Protein AF-A0A7Y2PLN2-F1 (afdb_monomer)

Mean predicted aligned error: 9.6 Å

Radius of gyration: 18.59 Å; Cα contacts (8 Å, |Δi|>4): 155; chains: 1; bounding box: 45×40×47 Å

Structure (mmCIF, N/CA/C/O backbone):
data_AF-A0A7Y2PLN2-F1
#
_entry.id   AF-A0A7Y2PLN2-F1
#
loop_
_atom_site.group_PDB
_atom_site.id
_atom_site.type_symbol
_atom_site.label_atom_id
_atom_site.label_alt_id
_atom_site.label_comp_id
_atom_site.label_asym_id
_atom_site.label_entity_id
_atom_site.label_seq_id
_atom_site.pdbx_PDB_ins_code
_atom_site.Cartn_x
_atom_site.Cartn_y
_atom_site.Cartn_z
_atom_site.occupancy
_atom_site.B_iso_or_equiv
_atom_site.auth_seq_id
_atom_site.auth_comp_id
_atom_site.auth_asym_id
_atom_site.auth_atom_id
_atom_site.pdbx_PDB_model_num
ATOM 1 N N . GLY A 1 1 ? -6.395 -7.325 0.595 1.00 58.69 1 GLY A N 1
ATOM 2 C CA . GLY A 1 1 ? -6.432 -8.439 -0.389 1.00 58.69 1 GLY A CA 1
ATOM 3 C C . GLY A 1 1 ? -6.063 -7.963 -1.795 1.00 58.69 1 GLY A C 1
ATOM 4 O O . GLY A 1 1 ? -5.689 -6.808 -1.954 1.00 58.69 1 GLY A O 1
ATOM 5 N N . LEU A 1 2 ? -6.139 -8.832 -2.820 1.00 63.34 2 LEU A N 1
ATOM 6 C CA . LEU A 1 2 ? -5.780 -8.481 -4.216 1.00 63.34 2 LEU A CA 1
ATOM 7 C C . LEU A 1 2 ? -6.896 -7.742 -4.976 1.00 63.34 2 LEU A C 1
ATOM 9 O O . LEU A 1 2 ? -6.635 -6.740 -5.635 1.00 63.34 2 LEU A O 1
ATOM 13 N N . ASN A 1 3 ? -8.138 -8.231 -4.896 1.00 73.31 3 ASN A N 1
ATOM 14 C CA . ASN A 1 3 ? -9.291 -7.584 -5.541 1.00 73.31 3 ASN A CA 1
ATOM 15 C C . ASN A 1 3 ? -9.915 -6.503 -4.655 1.00 73.31 3 ASN A C 1
ATOM 17 O O . ASN A 1 3 ? -10.409 -5.505 -5.168 1.00 73.31 3 ASN A O 1
ATOM 21 N N . ASN A 1 4 ? -9.835 -6.693 -3.340 1.00 81.69 4 ASN A N 1
ATOM 22 C CA . ASN A 1 4 ? -10.285 -5.756 -2.320 1.00 81.69 4 ASN A CA 1
ATOM 23 C C . ASN A 1 4 ? -9.026 -5.237 -1.630 1.00 81.69 4 ASN A C 1
ATOM 25 O O . ASN A 1 4 ? -8.352 -6.004 -0.935 1.00 81.69 4 ASN A O 1
ATOM 29 N N . PHE A 1 5 ? -8.654 -3.987 -1.908 1.00 84.38 5 PHE A N 1
ATOM 30 C CA . PHE A 1 5 ? -7.423 -3.390 -1.397 1.00 84.38 5 PHE A CA 1
ATOM 31 C C . PHE A 1 5 ? -7.514 -3.189 0.116 1.00 84.38 5 PHE A C 1
ATOM 33 O O . PHE A 1 5 ? -6.638 -3.665 0.833 1.00 84.38 5 PHE A O 1
ATOM 40 N N . VAL A 1 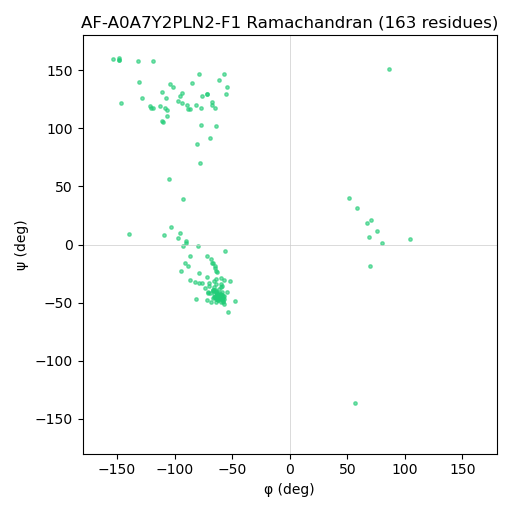6 ? -8.615 -2.588 0.572 1.00 86.00 6 VAL A N 1
ATOM 41 C CA . VAL A 1 6 ? -8.957 -2.395 1.985 1.00 86.00 6 VAL A CA 1
ATOM 42 C C . VAL A 1 6 ? -10.395 -2.851 2.200 1.00 86.00 6 VAL A C 1
ATOM 44 O O . VAL A 1 6 ? -11.258 -2.577 1.365 1.00 86.00 6 VAL A O 1
ATOM 47 N N . THR A 1 7 ? -10.634 -3.523 3.319 1.00 86.88 7 THR A N 1
ATOM 48 C CA . THR A 1 7 ? -11.969 -3.782 3.856 1.00 86.88 7 THR A CA 1
ATOM 49 C C . THR A 1 7 ? -12.021 -3.113 5.223 1.00 86.88 7 THR A C 1
ATOM 51 O O . THR A 1 7 ? -11.218 -3.452 6.084 1.00 86.88 7 THR A O 1
ATOM 54 N N . LEU A 1 8 ? -12.910 -2.138 5.397 1.00 87.62 8 LEU A N 1
ATOM 55 C CA . LEU A 1 8 ? -13.159 -1.477 6.674 1.00 87.62 8 LEU A CA 1
ATOM 56 C C . LEU A 1 8 ? -14.368 -2.136 7.330 1.00 87.62 8 LEU A C 1
ATOM 58 O O . LEU A 1 8 ? -15.450 -2.172 6.741 1.00 87.62 8 LEU A O 1
ATOM 62 N N . VAL A 1 9 ? -14.167 -2.630 8.543 1.00 87.81 9 VAL A N 1
ATOM 63 C CA . VAL A 1 9 ? -15.206 -3.147 9.437 1.00 87.81 9 VAL A CA 1
ATOM 64 C C . VAL A 1 9 ? -15.210 -2.309 10.711 1.00 87.81 9 VAL A C 1
ATOM 66 O O . VAL A 1 9 ? -14.229 -1.628 11.003 1.00 87.81 9 VAL A O 1
ATOM 69 N N . ASN A 1 10 ? -16.325 -2.301 11.433 1.00 87.88 10 ASN A N 1
ATOM 70 C CA . ASN A 1 10 ? -16.495 -1.475 12.623 1.00 87.88 10 ASN A CA 1
ATOM 71 C C . ASN A 1 10 ? -17.413 -2.162 13.642 1.00 87.88 10 ASN A C 1
ATOM 73 O O . ASN A 1 10 ? -18.213 -3.023 13.282 1.00 87.88 10 ASN A O 1
ATOM 77 N N . ASN A 1 11 ? -17.297 -1.744 14.899 1.00 86.75 11 ASN A N 1
ATOM 78 C CA . ASN A 1 11 ? -18.106 -2.188 16.036 1.00 86.75 11 ASN A CA 1
ATOM 79 C C . ASN A 1 11 ? -19.343 -1.301 16.291 1.00 86.75 11 ASN A C 1
ATOM 81 O O . ASN A 1 11 ? -20.118 -1.587 17.195 1.00 86.75 11 ASN A O 1
ATOM 85 N N . ILE A 1 12 ? -19.540 -0.241 15.501 1.00 85.56 12 ILE A N 1
ATOM 86 C CA . ILE A 1 12 ? -20.632 0.739 15.655 1.00 85.56 12 ILE A CA 1
ATOM 87 C C . ILE A 1 12 ? -21.850 0.430 14.764 1.00 85.56 12 ILE A C 1
ATOM 89 O O . ILE A 1 12 ? -22.757 1.247 14.634 1.00 85.56 12 ILE A O 1
ATOM 93 N N . GLY A 1 13 ? -21.880 -0.747 14.130 1.00 84.50 13 GLY A N 1
ATOM 94 C CA . GLY A 1 13 ? -23.017 -1.228 13.336 1.00 84.50 13 GLY A CA 1
ATOM 95 C C . GLY A 1 13 ? -23.175 -0.573 11.958 1.00 84.50 13 GLY A C 1
ATOM 96 O O . GLY A 1 13 ? -24.197 -0.762 11.297 1.00 84.50 13 GLY A O 1
ATOM 97 N N . ILE A 1 14 ? -22.178 0.181 11.485 1.00 88.25 14 ILE A N 1
ATOM 98 C CA . ILE A 1 14 ? -22.197 0.787 10.149 1.00 88.25 14 ILE A CA 1
ATOM 99 C C . ILE A 1 14 ? -21.840 -0.267 9.099 1.00 88.25 14 ILE A C 1
ATOM 101 O O . ILE A 1 14 ? -21.015 -1.154 9.325 1.00 88.25 14 ILE A O 1
ATOM 105 N N . LYS A 1 15 ? -22.426 -0.148 7.903 1.00 86.38 15 LYS A N 1
ATOM 106 C CA . LYS A 1 15 ? -22.118 -1.038 6.778 1.00 86.38 15 LYS A CA 1
ATOM 107 C C . LYS A 1 15 ? -20.609 -1.044 6.465 1.00 86.38 15 LYS A C 1
ATOM 109 O O . LYS A 1 15 ? -20.038 0.032 6.267 1.00 86.38 15 LYS A O 1
ATOM 114 N N . PRO A 1 16 ? -19.973 -2.227 6.360 1.00 88.38 16 PRO A N 1
ATOM 115 C CA . PRO A 1 16 ? -18.575 -2.342 5.964 1.00 88.38 16 PRO A CA 1
ATOM 116 C C . PRO A 1 16 ? -18.289 -1.695 4.607 1.00 88.38 16 PRO A C 1
ATOM 118 O O . PRO A 1 16 ? -19.119 -1.738 3.695 1.00 88.38 16 PRO A O 1
ATOM 121 N N . ILE A 1 17 ? -17.085 -1.144 4.448 1.00 88.88 17 ILE A N 1
ATOM 122 C CA . ILE A 1 17 ? -16.646 -0.511 3.198 1.00 88.88 17 ILE A CA 1
ATOM 123 C C . ILE A 1 17 ? -15.562 -1.361 2.551 1.00 88.88 17 ILE A C 1
ATOM 125 O O . ILE A 1 17 ? -14.568 -1.712 3.180 1.00 88.88 17 ILE A O 1
ATOM 129 N N . VAL A 1 18 ? -15.715 -1.638 1.256 1.00 89.12 18 VAL A N 1
ATOM 130 C CA . VAL A 1 18 ? -14.702 -2.332 0.457 1.00 89.12 18 VAL A CA 1
ATOM 131 C C . VAL A 1 18 ? -14.126 -1.381 -0.582 1.00 89.12 18 VAL A C 1
ATOM 133 O O . VAL A 1 18 ? -14.826 -0.903 -1.473 1.00 89.12 18 VAL A O 1
ATOM 136 N N . ILE A 1 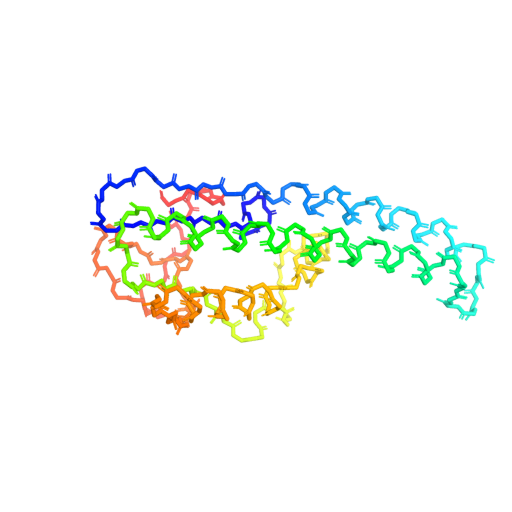19 ? -12.820 -1.144 -0.504 1.00 87.94 19 ILE A N 1
ATOM 137 C CA . ILE A 1 19 ? -12.086 -0.321 -1.463 1.00 87.94 19 ILE A CA 1
ATOM 138 C C . ILE A 1 19 ? -11.506 -1.222 -2.551 1.00 87.94 19 ILE A C 1
ATOM 140 O O . ILE A 1 19 ? -10.729 -2.145 -2.290 1.00 87.94 19 ILE A O 1
ATOM 144 N N . ASN A 1 20 ? -11.880 -0.946 -3.797 1.00 86.62 20 ASN A N 1
ATOM 145 C CA . ASN A 1 20 ? -11.543 -1.779 -4.946 1.00 86.62 20 ASN A CA 1
ATOM 146 C C . ASN A 1 20 ? -10.033 -1.762 -5.271 1.00 86.62 20 ASN A C 1
ATOM 148 O O . ASN A 1 20 ? -9.462 -0.734 -5.629 1.00 86.62 20 ASN A O 1
ATOM 152 N N . GLY A 1 21 ? -9.396 -2.934 -5.231 1.00 84.81 21 GLY A N 1
ATOM 153 C CA . GLY A 1 21 ? -7.991 -3.149 -5.599 1.00 84.81 21 GLY A CA 1
ATOM 154 C C . GLY A 1 21 ? -7.749 -3.409 -7.089 1.00 84.81 21 GLY A C 1
ATOM 155 O O . GLY A 1 21 ? -6.603 -3.361 -7.542 1.00 84.81 21 GLY A O 1
ATOM 156 N N . LYS A 1 22 ? -8.801 -3.619 -7.897 1.00 86.69 22 LYS A N 1
ATOM 157 C CA . LYS A 1 22 ? -8.677 -3.850 -9.352 1.00 86.69 22 LYS A CA 1
ATOM 158 C C . LYS A 1 22 ? -8.002 -2.684 -10.079 1.00 86.69 22 LYS A C 1
ATOM 160 O O . LYS A 1 22 ? -7.323 -2.907 -11.079 1.00 86.69 22 LYS A O 1
ATOM 165 N N . VAL A 1 23 ? -8.128 -1.460 -9.560 1.00 87.69 23 VAL A N 1
ATOM 166 C CA . VAL A 1 23 ? -7.445 -0.273 -10.103 1.00 87.69 23 VAL A CA 1
ATOM 167 C C . VAL A 1 23 ? -5.924 -0.442 -10.029 1.00 87.69 23 VAL A C 1
ATOM 169 O O . VAL A 1 23 ? -5.229 -0.245 -11.025 1.00 87.69 23 VAL A O 1
ATOM 172 N N . ILE A 1 24 ? -5.407 -0.897 -8.884 1.00 87.19 24 ILE A N 1
ATOM 173 C CA . ILE A 1 24 ? -3.974 -1.166 -8.690 1.00 87.19 24 ILE A CA 1
ATOM 174 C C . ILE A 1 24 ? -3.515 -2.278 -9.638 1.00 87.19 24 ILE A C 1
ATOM 176 O O . ILE A 1 24 ? -2.469 -2.161 -10.280 1.00 87.19 24 ILE A O 1
ATOM 180 N N . LYS A 1 25 ? -4.331 -3.329 -9.790 1.00 85.38 25 LYS A N 1
ATOM 181 C CA . LYS A 1 25 ? -4.061 -4.432 -10.721 1.00 85.38 25 LYS A CA 1
ATOM 182 C C . LYS A 1 25 ? -3.959 -3.948 -12.170 1.00 85.38 25 LYS A C 1
ATOM 184 O O . LYS A 1 25 ? -3.015 -4.322 -12.856 1.00 85.38 25 LYS A O 1
ATOM 189 N N . SER A 1 26 ? -4.871 -3.085 -12.613 1.00 88.69 26 SER A N 1
ATOM 190 C CA . SER A 1 26 ? -4.849 -2.507 -13.964 1.00 88.69 26 SER A CA 1
ATOM 191 C C . SER A 1 26 ? -3.585 -1.670 -14.212 1.00 88.69 26 SER A C 1
ATOM 193 O O . SER A 1 26 ? -2.906 -1.845 -15.226 1.00 88.69 26 SER A O 1
ATOM 195 N N . ILE A 1 27 ? -3.186 -0.837 -13.241 1.00 90.38 27 ILE A N 1
ATOM 196 C CA . ILE A 1 27 ? -1.943 -0.050 -13.319 1.00 90.38 27 ILE A CA 1
ATOM 197 C C . ILE A 1 27 ? -0.719 -0.968 -13.444 1.00 90.38 27 ILE A C 1
ATOM 199 O O . ILE A 1 27 ? 0.146 -0.736 -14.293 1.00 90.38 27 ILE A O 1
ATOM 203 N N . ASN A 1 28 ? -0.649 -2.019 -12.625 1.00 89.12 28 ASN A N 1
ATOM 204 C CA . ASN A 1 28 ? 0.445 -2.987 -12.665 1.00 89.12 28 ASN A CA 1
ATOM 205 C C . ASN A 1 28 ? 0.459 -3.799 -13.966 1.00 89.12 28 ASN A C 1
ATOM 207 O O . ASN A 1 28 ? 1.527 -4.024 -14.527 1.00 89.12 28 ASN A O 1
ATOM 211 N N . GLN A 1 29 ? -0.705 -4.198 -14.480 1.00 89.44 29 GLN A N 1
ATOM 212 C CA . GLN A 1 29 ? -0.817 -4.925 -15.743 1.00 89.44 29 GLN A CA 1
ATOM 213 C C . GLN A 1 29 ? -0.292 -4.087 -16.913 1.00 89.44 29 GLN A C 1
ATOM 215 O O . GLN A 1 29 ? 0.526 -4.572 -17.696 1.00 89.44 29 GLN A O 1
ATOM 220 N N . TYR A 1 30 ? -0.707 -2.819 -17.002 1.00 92.50 30 TYR A N 1
ATOM 221 C CA . TYR A 1 30 ? -0.196 -1.886 -18.006 1.00 92.50 30 TYR A CA 1
ATOM 222 C C . TYR A 1 30 ? 1.323 -1.712 -17.890 1.00 92.50 30 TYR A C 1
ATOM 224 O O . TYR A 1 30 ? 2.036 -1.793 -18.892 1.00 92.50 30 TYR A O 1
ATOM 232 N N . TYR A 1 31 ? 1.822 -1.511 -16.665 1.00 92.31 31 TYR A N 1
ATOM 233 C CA . TYR A 1 31 ? 3.251 -1.375 -16.393 1.00 92.31 31 TYR A CA 1
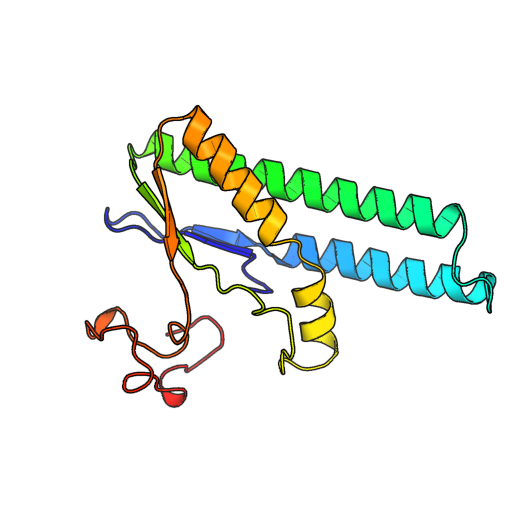ATOM 234 C C . TYR A 1 31 ? 4.037 -2.606 -16.851 1.00 92.31 31 TYR A C 1
ATOM 236 O O . TYR A 1 31 ? 5.005 -2.458 -17.588 1.00 92.31 31 TYR A O 1
ATOM 244 N N . ASN A 1 32 ? 3.597 -3.809 -16.478 1.00 89.69 32 ASN A N 1
ATOM 245 C CA . ASN A 1 32 ? 4.271 -5.055 -16.835 1.00 89.69 32 ASN A CA 1
ATOM 246 C C . ASN A 1 32 ? 4.282 -5.277 -18.351 1.00 89.69 32 ASN A C 1
ATOM 248 O O . ASN A 1 32 ? 5.329 -5.606 -18.904 1.00 89.69 32 ASN A O 1
ATOM 252 N N . LYS A 1 33 ? 3.153 -5.028 -19.034 1.00 92.00 33 LYS A N 1
ATOM 253 C CA . LYS A 1 33 ? 3.060 -5.135 -20.498 1.00 92.00 33 LYS A CA 1
ATOM 254 C C . LYS A 1 33 ? 4.050 -4.192 -21.186 1.00 92.00 33 LYS A C 1
ATOM 256 O O . LYS A 1 33 ? 4.821 -4.625 -22.035 1.00 92.00 33 LYS A O 1
ATOM 261 N N . LYS A 1 34 ? 4.066 -2.915 -20.789 1.00 93.06 34 LYS A N 1
ATOM 262 C CA . LYS A 1 34 ? 4.972 -1.917 -21.375 1.00 93.06 34 LYS A CA 1
ATOM 263 C C . LYS A 1 34 ? 6.431 -2.124 -20.993 1.00 93.06 34 LYS A C 1
ATOM 265 O O . LYS A 1 34 ? 7.306 -1.857 -21.806 1.00 93.06 34 LYS A O 1
ATOM 270 N N . LYS A 1 35 ? 6.708 -2.626 -19.791 1.00 90.50 35 LYS A N 1
ATOM 271 C CA . LYS A 1 35 ? 8.066 -2.979 -19.381 1.00 90.50 35 LYS A CA 1
ATOM 272 C C . LYS A 1 35 ? 8.608 -4.129 -20.226 1.00 90.50 35 LYS A C 1
ATOM 274 O O . LYS A 1 35 ? 9.732 -4.016 -20.686 1.00 90.50 35 LYS A O 1
ATOM 279 N N . ALA A 1 36 ? 7.823 -5.182 -20.465 1.00 89.88 36 ALA A N 1
ATOM 280 C CA . ALA A 1 36 ? 8.242 -6.310 -21.300 1.00 89.88 36 ALA A CA 1
ATOM 281 C C . ALA A 1 36 ? 8.583 -5.871 -22.735 1.00 89.88 36 ALA A C 1
ATOM 283 O O . ALA A 1 36 ? 9.645 -6.216 -23.241 1.00 89.88 36 ALA A O 1
ATOM 284 N N . GLU A 1 37 ? 7.729 -5.035 -23.335 1.00 91.25 37 GLU A N 1
ATOM 285 C CA . GLU A 1 37 ? 7.967 -4.423 -24.651 1.00 91.25 37 GLU A CA 1
ATOM 286 C C . GLU A 1 37 ? 9.248 -3.573 -24.668 1.00 91.25 37 GLU A C 1
ATOM 288 O O . GLU A 1 37 ? 10.047 -3.663 -25.586 1.00 91.25 37 GLU A O 1
ATOM 293 N N . LEU A 1 38 ? 9.495 -2.756 -23.640 1.00 89.06 38 LEU A N 1
ATOM 294 C CA . LEU A 1 38 ? 10.716 -1.948 -23.589 1.00 89.06 38 LEU A CA 1
ATOM 295 C C . LEU A 1 38 ? 11.976 -2.788 -23.351 1.00 89.06 38 LEU A C 1
ATOM 297 O O . LEU A 1 38 ? 13.024 -2.472 -23.907 1.00 89.06 38 LEU A O 1
ATOM 301 N N . MET A 1 39 ? 11.884 -3.845 -22.544 1.00 87.69 39 MET A N 1
ATOM 302 C CA . MET A 1 39 ? 13.006 -4.740 -22.259 1.00 87.69 39 MET A CA 1
ATOM 303 C C . MET A 1 39 ? 13.487 -5.480 -23.509 1.00 87.69 39 MET A C 1
ATOM 305 O O . MET A 1 39 ? 14.693 -5.663 -23.651 1.00 87.69 39 MET A O 1
ATOM 309 N N . SER A 1 40 ? 12.596 -5.831 -24.449 1.00 88.88 40 SER A N 1
ATOM 310 C CA . SER A 1 40 ? 13.013 -6.487 -25.699 1.00 88.88 40 SER A CA 1
ATOM 311 C C . SER A 1 40 ? 13.915 -5.610 -26.570 1.00 88.88 40 SER A C 1
ATOM 313 O O . SER A 1 40 ? 14.686 -6.139 -27.360 1.00 88.88 40 SER A O 1
ATOM 315 N N . TYR A 1 41 ? 13.858 -4.282 -26.418 1.00 88.12 41 TYR A N 1
ATOM 316 C CA . TYR A 1 41 ? 14.747 -3.353 -27.128 1.00 88.12 41 TYR A CA 1
ATOM 317 C C . TYR A 1 41 ? 16.064 -3.074 -26.395 1.00 88.12 41 TYR A C 1
ATOM 319 O O . TYR A 1 41 ? 16.996 -2.543 -26.992 1.00 88.12 41 TYR A O 1
ATOM 327 N N . VAL A 1 42 ? 16.131 -3.356 -25.093 1.00 85.94 42 VAL A N 1
ATOM 328 C CA . VAL A 1 42 ? 17.270 -2.996 -24.234 1.00 85.94 42 VAL A CA 1
ATOM 329 C C . VAL A 1 42 ? 18.277 -4.146 -24.110 1.00 85.94 42 VAL A C 1
ATOM 331 O O . VAL A 1 42 ? 19.452 -3.887 -23.845 1.00 85.94 42 VAL A O 1
ATOM 334 N N . GLY A 1 43 ? 17.846 -5.392 -24.340 1.00 78.31 43 GLY A N 1
ATOM 335 C CA . GLY A 1 43 ? 18.707 -6.574 -24.240 1.00 78.31 43 GLY A CA 1
ATOM 336 C C . GLY A 1 43 ? 19.359 -6.683 -22.857 1.00 78.31 43 GLY A C 1
ATOM 337 O O . GLY A 1 43 ? 18.721 -6.402 -21.837 1.00 78.31 43 GLY A O 1
ATOM 338 N N . ASP A 1 44 ? 20.651 -7.012 -22.827 1.00 78.50 44 ASP A N 1
ATOM 339 C CA . ASP A 1 44 ? 21.406 -7.282 -21.593 1.00 78.50 44 ASP A CA 1
ATOM 340 C C . ASP A 1 44 ? 21.712 -6.039 -20.743 1.00 78.50 44 ASP A C 1
ATOM 342 O O . ASP A 1 44 ? 22.120 -6.161 -19.590 1.00 78.50 44 ASP A O 1
ATOM 346 N N . ARG A 1 45 ? 21.473 -4.820 -21.255 1.00 77.06 45 ARG A N 1
ATOM 347 C CA . ARG A 1 45 ? 21.658 -3.584 -20.466 1.00 77.06 45 ARG A CA 1
ATOM 348 C C . ARG A 1 45 ? 20.696 -3.488 -19.280 1.00 77.06 45 ARG A C 1
ATOM 350 O O . ARG A 1 45 ? 20.932 -2.698 -18.371 1.00 77.06 45 ARG A O 1
ATOM 357 N N . GLY A 1 46 ? 19.584 -4.224 -19.304 1.00 74.06 46 GLY A N 1
ATOM 358 C CA . GLY A 1 46 ? 18.640 -4.339 -18.188 1.00 74.06 46 GLY A CA 1
ATOM 359 C C . GLY A 1 46 ? 17.804 -3.090 -17.856 1.00 74.06 46 GLY A C 1
ATOM 360 O O . GLY A 1 46 ? 16.760 -3.215 -17.216 1.00 74.06 46 GLY A O 1
ATOM 361 N N . THR A 1 47 ? 18.206 -1.890 -18.295 1.00 80.19 47 THR A N 1
ATOM 362 C CA . THR A 1 47 ? 17.495 -0.626 -18.039 1.00 80.19 47 THR A CA 1
ATOM 363 C C . THR A 1 47 ? 17.638 0.399 -19.174 1.00 80.19 47 THR A C 1
ATOM 365 O O . THR A 1 47 ? 18.526 0.323 -20.021 1.00 80.19 47 THR A O 1
ATOM 368 N N . SER A 1 48 ? 16.729 1.377 -19.200 1.00 88.94 48 SER A N 1
ATOM 369 C CA . SER A 1 48 ? 16.797 2.562 -20.061 1.00 88.94 48 SER A CA 1
ATOM 370 C C . SER A 1 48 ? 16.035 3.734 -19.438 1.00 88.94 48 SER A C 1
ATOM 372 O O . SER A 1 48 ? 15.080 3.527 -18.684 1.00 88.94 48 SER A O 1
ATOM 374 N N . ASN A 1 49 ? 16.342 4.965 -19.862 1.00 91.19 49 ASN A N 1
ATOM 375 C CA . ASN A 1 49 ? 15.611 6.174 -19.447 1.00 91.19 49 ASN A CA 1
ATOM 376 C C . ASN A 1 49 ? 14.087 6.055 -19.655 1.00 91.19 49 ASN A C 1
ATOM 378 O O . ASN A 1 49 ? 13.293 6.636 -18.914 1.00 91.19 49 ASN A O 1
ATOM 382 N N . ARG A 1 50 ? 13.643 5.299 -20.671 1.00 90.38 50 ARG A N 1
ATOM 383 C CA . ARG A 1 50 ? 12.214 5.039 -20.917 1.00 90.38 50 ARG A CA 1
ATOM 384 C C . ARG A 1 50 ? 11.611 4.112 -19.857 1.00 90.38 50 ARG A C 1
ATOM 386 O O . ARG A 1 50 ? 10.498 4.373 -19.400 1.00 90.38 50 ARG A O 1
ATOM 393 N N . ILE A 1 51 ? 12.333 3.067 -19.448 1.00 90.81 51 ILE A N 1
ATOM 394 C CA . ILE A 1 51 ? 11.908 2.128 -18.395 1.00 90.81 51 ILE A CA 1
ATOM 395 C C . ILE A 1 51 ? 11.856 2.829 -17.034 1.00 90.81 51 ILE A C 1
ATOM 397 O O . ILE A 1 51 ? 10.908 2.625 -16.270 1.00 90.81 51 ILE A O 1
ATOM 401 N N . GLU A 1 52 ? 12.821 3.697 -16.745 1.00 91.88 52 GLU A N 1
ATOM 402 C CA . GLU A 1 52 ? 12.848 4.494 -15.516 1.00 91.88 52 GLU A CA 1
ATOM 403 C C . GLU A 1 52 ? 11.668 5.461 -15.450 1.00 91.88 52 GLU A C 1
ATOM 405 O O . GLU A 1 52 ? 10.907 5.440 -14.482 1.00 91.88 52 GLU A O 1
ATOM 410 N N . LYS A 1 53 ? 11.418 6.228 -16.522 1.00 94.69 53 LYS A N 1
ATOM 411 C CA . LYS A 1 53 ? 10.242 7.111 -16.618 1.00 94.69 53 LYS A CA 1
ATOM 412 C C . LYS A 1 53 ? 8.928 6.337 -16.477 1.00 94.69 53 LYS A C 1
ATOM 414 O O . LYS A 1 53 ? 8.010 6.800 -15.796 1.00 94.69 53 LYS A O 1
ATOM 419 N N . LEU A 1 54 ? 8.825 5.151 -17.083 1.00 93.12 54 LEU A N 1
ATOM 420 C CA . LEU A 1 54 ? 7.657 4.275 -16.946 1.00 93.12 54 LEU A CA 1
ATOM 421 C C . LEU A 1 54 ? 7.462 3.823 -15.488 1.00 93.12 54 LEU A C 1
ATOM 423 O O . LEU A 1 54 ? 6.339 3.849 -14.977 1.00 93.12 54 LEU A O 1
ATOM 427 N N . THR A 1 55 ? 8.549 3.446 -14.813 1.00 91.69 55 THR A N 1
ATOM 428 C CA . THR A 1 55 ? 8.546 3.019 -13.407 1.00 91.69 55 THR A CA 1
ATOM 429 C C . THR A 1 55 ? 8.166 4.166 -12.477 1.00 91.69 55 THR A C 1
ATOM 431 O O . THR A 1 55 ? 7.275 3.999 -11.644 1.00 91.69 55 THR A O 1
ATOM 434 N N . LEU A 1 56 ? 8.735 5.357 -12.678 1.00 94.06 56 LEU A N 1
ATOM 435 C CA . LEU A 1 56 ? 8.382 6.561 -11.929 1.00 94.06 56 LEU A CA 1
ATOM 436 C C . LEU A 1 56 ? 6.896 6.904 -12.091 1.00 94.06 56 LEU A C 1
ATOM 438 O O . LEU A 1 56 ? 6.194 7.115 -11.104 1.00 94.06 56 LEU A O 1
ATOM 442 N N . LYS A 1 57 ? 6.374 6.871 -13.325 1.00 94.88 57 LYS A N 1
ATOM 443 C CA . LYS A 1 57 ? 4.952 7.127 -13.602 1.00 94.88 57 LYS A CA 1
ATOM 444 C C . LYS A 1 57 ? 4.039 6.133 -12.884 1.00 94.88 57 LYS A C 1
ATOM 446 O O . LYS A 1 57 ? 3.018 6.532 -12.325 1.00 94.88 57 LYS A O 1
ATOM 451 N N . ARG A 1 58 ? 4.390 4.843 -12.888 1.00 93.75 58 ARG A N 1
ATOM 452 C CA . ARG A 1 58 ? 3.651 3.803 -12.155 1.00 93.75 58 ARG A CA 1
ATOM 453 C C . ARG A 1 58 ? 3.681 4.059 -10.649 1.00 93.75 58 ARG A C 1
ATOM 455 O O . ARG A 1 58 ? 2.633 3.991 -10.011 1.00 93.75 58 ARG A O 1
ATOM 462 N N . ASN A 1 59 ? 4.851 4.375 -10.097 1.00 91.25 59 ASN A N 1
ATOM 463 C CA . ASN A 1 59 ? 5.014 4.633 -8.668 1.00 91.25 59 ASN A CA 1
ATOM 464 C C . ASN A 1 59 ? 4.208 5.857 -8.225 1.00 91.25 59 ASN A C 1
ATOM 466 O O . ASN A 1 59 ? 3.485 5.769 -7.238 1.00 91.25 59 ASN A O 1
ATOM 470 N N . ASN A 1 60 ? 4.226 6.942 -9.003 1.00 94.19 60 ASN A N 1
ATOM 471 C CA . ASN A 1 60 ? 3.443 8.144 -8.713 1.00 94.19 60 ASN A CA 1
ATOM 472 C C . ASN A 1 60 ? 1.934 7.871 -8.724 1.00 94.19 60 ASN A C 1
ATOM 474 O O . ASN A 1 60 ? 1.237 8.301 -7.811 1.00 94.19 60 ASN A O 1
ATOM 478 N N . LYS A 1 61 ? 1.425 7.099 -9.698 1.00 93.75 61 LYS A N 1
ATOM 479 C CA . LYS A 1 61 ? 0.000 6.718 -9.746 1.00 93.75 61 LYS A CA 1
ATOM 480 C C . LYS A 1 61 ? -0.439 5.924 -8.516 1.00 93.75 61 LYS A C 1
ATOM 482 O O . LYS 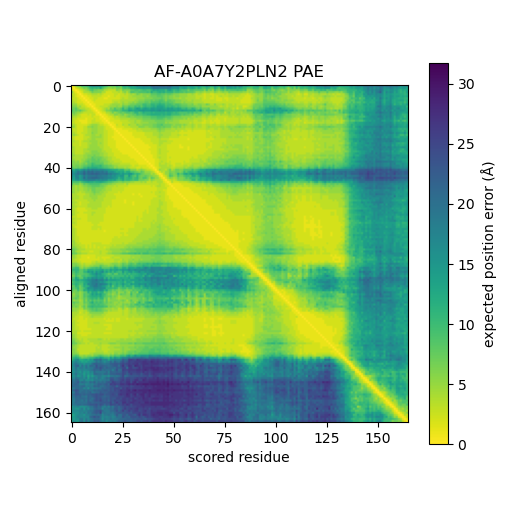A 1 61 ? -1.512 6.168 -7.976 1.00 93.75 61 LYS A O 1
ATOM 487 N N . ILE A 1 62 ? 0.371 4.958 -8.089 1.00 92.00 62 ILE A N 1
ATOM 488 C CA . ILE A 1 62 ? 0.046 4.133 -6.918 1.00 92.00 62 ILE A CA 1
ATOM 489 C C . ILE A 1 62 ? 0.161 4.947 -5.635 1.00 92.00 62 ILE A C 1
ATOM 491 O O . ILE A 1 62 ? -0.714 4.838 -4.781 1.00 92.00 62 ILE A O 1
ATOM 495 N N . LYS A 1 63 ? 1.191 5.790 -5.520 1.00 92.62 63 LYS A N 1
ATOM 496 C CA . LYS A 1 63 ? 1.373 6.689 -4.381 1.00 92.62 63 LYS A CA 1
ATOM 497 C C . LYS A 1 63 ? 0.183 7.642 -4.230 1.00 92.62 63 LYS A C 1
ATOM 499 O O . LYS A 1 63 ? -0.363 7.752 -3.138 1.00 92.62 63 LYS A O 1
ATOM 504 N N . ASP A 1 64 ? -0.258 8.270 -5.320 1.00 95.19 64 ASP A N 1
ATOM 505 C CA . ASP A 1 64 ? -1.441 9.142 -5.342 1.00 95.19 64 ASP A CA 1
ATOM 506 C C . ASP A 1 64 ? -2.705 8.400 -4.882 1.00 95.19 64 ASP A C 1
ATOM 508 O O . ASP A 1 64 ? -3.409 8.856 -3.980 1.00 95.19 64 ASP A O 1
ATOM 512 N N . LEU A 1 65 ? -2.949 7.206 -5.430 1.00 93.00 65 LEU A N 1
ATOM 513 C CA . LEU A 1 65 ? -4.082 6.378 -5.028 1.00 93.00 65 LEU A CA 1
ATOM 514 C C . LEU A 1 65 ? -4.032 6.035 -3.531 1.00 93.00 65 LEU A C 1
ATOM 516 O O . LEU A 1 65 ? -5.044 6.134 -2.843 1.00 93.00 65 LEU A O 1
ATOM 520 N N . MET A 1 66 ? -2.861 5.670 -3.009 1.00 92.94 66 MET A N 1
ATOM 521 C CA . MET A 1 66 ? -2.677 5.365 -1.590 1.00 92.94 66 MET A CA 1
ATOM 522 C C . MET A 1 66 ? -2.915 6.578 -0.693 1.00 92.94 66 MET A C 1
ATOM 524 O O . MET A 1 66 ? -3.567 6.437 0.343 1.00 92.94 66 MET A O 1
ATOM 528 N N . HIS A 1 67 ? -2.464 7.771 -1.089 1.00 95.06 67 HIS A N 1
ATOM 529 C CA . HIS A 1 67 ? -2.771 8.999 -0.355 1.00 95.06 67 HIS A CA 1
ATOM 530 C C . HIS A 1 67 ? -4.275 9.296 -0.348 1.00 95.06 67 HIS A C 1
ATOM 532 O O . HIS A 1 67 ? -4.819 9.638 0.702 1.00 95.06 67 HIS A O 1
ATOM 538 N N . LYS A 1 68 ? -4.965 9.131 -1.479 1.00 95.25 68 LYS A N 1
ATOM 539 C CA . LYS A 1 68 ? -6.419 9.336 -1.553 1.00 95.25 68 LYS A CA 1
ATOM 540 C C . LYS A 1 68 ? -7.173 8.348 -0.670 1.00 95.25 68 LYS A C 1
ATOM 542 O O . LYS A 1 68 ? -8.012 8.757 0.125 1.00 95.25 68 LYS A O 1
ATOM 547 N N . ILE A 1 69 ? -6.818 7.066 -0.746 1.00 94.56 69 ILE A N 1
ATOM 548 C CA . ILE A 1 69 ? -7.455 6.008 0.045 1.00 94.56 69 ILE A CA 1
ATOM 549 C C . ILE A 1 69 ? -7.213 6.211 1.544 1.00 94.56 69 ILE A C 1
ATOM 551 O O . ILE A 1 69 ? -8.154 6.154 2.325 1.00 94.56 69 ILE A O 1
ATOM 555 N N . SER A 1 70 ? -5.973 6.484 1.956 1.00 95.56 70 SER A N 1
ATOM 556 C CA . SER A 1 70 ? -5.666 6.727 3.372 1.00 95.56 70 SER A CA 1
ATOM 557 C C . SER A 1 70 ? -6.408 7.951 3.908 1.00 95.56 70 SER A C 1
ATOM 559 O O . SER A 1 70 ? -6.973 7.875 4.991 1.00 95.56 70 SER A O 1
ATOM 561 N N . ARG A 1 71 ? -6.494 9.055 3.144 1.00 96.69 71 ARG A N 1
ATOM 562 C CA . ARG A 1 71 ? -7.261 10.231 3.595 1.00 96.69 71 ARG A CA 1
ATOM 563 C C . ARG A 1 71 ? -8.753 9.931 3.681 1.00 96.69 71 ARG A C 1
ATOM 565 O O . ARG A 1 71 ? -9.390 10.365 4.628 1.00 96.69 71 ARG A O 1
ATOM 572 N N . PHE A 1 72 ? -9.292 9.168 2.732 1.00 96.00 72 PHE A N 1
ATOM 573 C CA . PHE A 1 72 ? -10.681 8.719 2.781 1.00 96.00 72 PHE A CA 1
ATOM 574 C C . PHE A 1 72 ? -10.979 7.933 4.066 1.00 96.00 72 PHE A C 1
ATOM 576 O O . PHE A 1 72 ? -11.962 8.231 4.734 1.00 96.00 72 PHE A O 1
ATOM 583 N N . ILE A 1 73 ? -10.113 6.985 4.442 1.00 94.88 73 ILE A N 1
ATOM 584 C CA . ILE A 1 73 ? -10.276 6.178 5.662 1.00 94.88 73 ILE A CA 1
ATOM 585 C C . ILE A 1 73 ? -10.245 7.059 6.913 1.00 94.88 73 ILE A C 1
ATOM 587 O O . ILE A 1 73 ? -11.126 6.946 7.758 1.00 94.88 73 ILE A O 1
ATOM 591 N N . VAL A 1 74 ? -9.264 7.959 7.018 1.00 95.12 74 VAL A N 1
ATOM 592 C CA . VAL A 1 74 ? -9.147 8.869 8.168 1.00 95.12 74 VAL A CA 1
ATOM 593 C C . VAL A 1 74 ? -10.345 9.816 8.260 1.00 95.12 74 VAL A C 1
ATOM 595 O O . VAL A 1 74 ? -10.932 9.957 9.328 1.00 95.12 74 VAL A O 1
ATOM 598 N N . ASN A 1 75 ? -10.773 10.407 7.141 1.00 95.12 75 ASN A N 1
ATOM 599 C CA . ASN A 1 75 ? -11.959 11.265 7.106 1.00 95.12 75 ASN A CA 1
ATOM 600 C C . ASN A 1 75 ? -13.224 10.499 7.512 1.00 95.12 75 ASN A C 1
ATOM 602 O O . ASN A 1 75 ? -14.074 11.053 8.201 1.00 95.12 75 ASN A O 1
ATOM 606 N N . TRP A 1 76 ? -13.344 9.236 7.096 1.00 94.69 76 TRP A N 1
ATOM 607 C CA . TRP A 1 76 ? -14.446 8.371 7.501 1.00 94.69 76 TRP A CA 1
ATOM 608 C C . TRP A 1 76 ? -14.424 8.125 9.014 1.00 94.69 76 TRP A C 1
ATOM 610 O O . TRP A 1 76 ? -15.444 8.308 9.667 1.00 94.69 76 TRP A O 1
ATOM 620 N N . CYS A 1 77 ? -13.261 7.813 9.593 1.00 93.19 77 CYS A N 1
ATOM 621 C CA . CYS A 1 77 ? -13.121 7.652 11.044 1.00 93.19 77 CYS A CA 1
ATOM 622 C C . CYS A 1 77 ? -13.533 8.927 11.790 1.00 93.19 77 CYS A C 1
ATOM 624 O O . CYS A 1 77 ? -14.343 8.870 12.711 1.00 93.19 77 CYS A O 1
ATOM 626 N N . LYS A 1 78 ? -13.059 10.087 11.324 1.00 93.75 78 LYS A N 1
ATOM 627 C CA . LYS A 1 78 ? -13.408 11.393 11.891 1.00 93.75 78 LYS A CA 1
ATOM 628 C C . LYS A 1 78 ? -14.903 11.699 11.797 1.00 93.75 78 LYS A C 1
ATOM 630 O O . LYS A 1 78 ? -15.486 12.179 12.758 1.00 93.75 78 LYS A O 1
ATOM 635 N N . GLN A 1 79 ? -15.533 11.409 10.658 1.00 93.69 79 GLN A N 1
ATOM 636 C CA . GLN A 1 79 ? -16.966 11.637 10.453 1.00 93.69 79 GLN A CA 1
ATOM 637 C C . GLN A 1 79 ? -17.830 10.864 11.460 1.00 93.69 79 GLN A C 1
ATOM 639 O O . GLN A 1 79 ? -18.888 11.351 11.852 1.00 93.69 79 GLN A O 1
ATOM 644 N N . TYR A 1 80 ? -17.389 9.672 11.860 1.00 92.12 80 TYR A N 1
ATOM 645 C CA . TYR A 1 80 ? -18.116 8.802 12.785 1.00 92.12 80 TYR A CA 1
ATOM 646 C C . TYR A 1 80 ? -17.542 8.807 14.208 1.00 92.12 80 TYR A C 1
ATOM 648 O O . TYR A 1 80 ? -17.899 7.937 14.995 1.00 92.12 80 TYR A O 1
ATOM 656 N N . ASN A 1 81 ? -16.689 9.783 14.547 1.00 92.19 81 ASN A N 1
ATOM 657 C CA . ASN A 1 81 ? -16.051 9.920 15.862 1.00 92.19 81 ASN A CA 1
ATOM 658 C C . ASN A 1 81 ? -15.346 8.638 16.342 1.00 92.19 81 ASN A C 1
ATOM 660 O O . ASN A 1 81 ? -15.423 8.275 17.512 1.00 92.19 81 ASN A O 1
ATOM 664 N N . ILE A 1 82 ? -14.670 7.943 15.428 1.00 91.50 82 ILE A N 1
ATOM 665 C CA . ILE A 1 82 ? -13.861 6.769 15.751 1.00 91.50 82 ILE A CA 1
ATOM 666 C C . ILE A 1 82 ? -12.510 7.245 16.273 1.00 91.50 82 ILE A C 1
ATOM 668 O O . ILE A 1 82 ? -11.767 7.917 15.557 1.00 91.50 82 ILE A O 1
ATOM 672 N N . ASP A 1 83 ? -12.191 6.861 17.503 1.00 92.06 83 ASP A N 1
ATOM 673 C CA . ASP A 1 83 ? -10.948 7.202 18.192 1.00 92.06 83 ASP A CA 1
ATOM 674 C C . ASP A 1 83 ? -9.784 6.284 17.798 1.00 92.06 83 ASP A C 1
ATOM 676 O O . ASP A 1 83 ? -8.643 6.734 17.750 1.00 92.06 83 ASP A O 1
ATOM 680 N N . THR A 1 84 ? -10.063 5.013 17.486 1.00 92.19 84 THR A N 1
ATOM 681 C CA . THR A 1 84 ? -9.034 3.991 17.262 1.00 92.19 84 THR A CA 1
ATOM 682 C C . THR A 1 84 ? -9.234 3.252 15.940 1.00 92.19 84 THR A C 1
ATOM 684 O O . THR A 1 84 ? -10.280 2.660 15.674 1.00 92.19 84 THR A O 1
ATOM 687 N N . LEU A 1 85 ? -8.186 3.231 15.115 1.00 92.88 85 LEU A N 1
ATOM 688 C CA . LEU A 1 85 ? -8.084 2.448 13.890 1.00 92.88 85 LEU A CA 1
ATOM 689 C C . LEU A 1 85 ? -7.123 1.272 14.100 1.00 92.88 85 LEU A C 1
ATOM 691 O O . LEU A 1 85 ? -5.919 1.459 14.276 1.00 92.88 85 LEU A O 1
ATOM 695 N N . VAL A 1 86 ? -7.642 0.048 14.014 1.00 89.44 86 VAL A N 1
ATOM 696 C CA . VAL A 1 86 ? -6.831 -1.176 14.068 1.00 89.44 86 VAL A CA 1
ATOM 697 C C . VAL A 1 86 ? -6.514 -1.640 12.649 1.00 89.44 86 VAL A C 1
ATOM 699 O O . VAL A 1 86 ? -7.412 -1.795 11.820 1.00 89.44 86 VAL A O 1
ATOM 702 N N . VAL A 1 87 ? -5.234 -1.864 12.354 1.00 87.88 87 VAL A N 1
ATOM 703 C CA . VAL A 1 87 ? -4.769 -2.351 11.052 1.00 87.88 87 VAL A CA 1
ATOM 704 C C . VAL A 1 87 ? -4.009 -3.653 11.236 1.00 87.88 87 VAL A C 1
ATOM 706 O O . VAL A 1 87 ? -2.959 -3.694 11.875 1.00 87.88 87 VAL A O 1
ATOM 709 N N . GLY A 1 88 ? -4.515 -4.707 10.605 1.00 82.06 88 GLY A N 1
ATOM 710 C CA . GLY A 1 88 ? -3.807 -5.967 10.484 1.00 82.06 88 GLY A CA 1
ATOM 711 C C . GLY A 1 88 ? -2.568 -5.843 9.603 1.00 82.06 88 GLY A C 1
ATOM 712 O O . GLY A 1 88 ? -2.648 -5.445 8.435 1.00 82.06 88 GLY A O 1
ATOM 713 N N . TYR A 1 89 ? -1.404 -6.175 10.152 1.00 79.44 89 TYR A N 1
ATOM 714 C CA . TYR A 1 89 ? -0.148 -6.190 9.416 1.00 79.44 89 TYR A CA 1
ATOM 715 C C . TYR A 1 89 ? 0.760 -7.296 9.930 1.00 79.44 89 TYR A C 1
ATOM 717 O O . TYR A 1 89 ? 1.154 -7.298 11.090 1.00 79.44 89 TYR A O 1
ATOM 725 N N . ASN A 1 90 ? 1.148 -8.206 9.037 1.00 72.25 90 ASN A N 1
ATOM 726 C CA . ASN A 1 90 ? 2.134 -9.229 9.348 1.00 72.25 90 ASN A CA 1
ATOM 727 C C . ASN A 1 90 ? 3.475 -8.889 8.655 1.00 72.25 90 ASN A C 1
ATOM 729 O O . ASN A 1 90 ? 3.562 -8.907 7.415 1.00 72.25 90 ASN A O 1
ATOM 733 N N . PRO A 1 91 ? 4.523 -8.517 9.419 1.00 62.62 91 PRO A N 1
ATOM 734 C CA . PRO A 1 91 ? 5.852 -8.282 8.873 1.00 62.62 91 PRO A CA 1
ATOM 735 C C . PRO A 1 91 ? 6.327 -9.506 8.081 1.00 62.62 91 PRO A C 1
ATOM 737 O O . PRO A 1 91 ? 6.204 -10.635 8.526 1.00 62.62 91 PRO A O 1
ATOM 740 N N . LYS A 1 92 ? 6.899 -9.291 6.892 1.00 67.00 92 LYS A N 1
ATOM 741 C CA . LYS A 1 92 ? 7.392 -10.359 5.994 1.00 67.00 92 LYS A CA 1
ATOM 742 C C . LYS A 1 92 ? 6.337 -11.258 5.341 1.00 67.00 92 LYS A C 1
ATOM 744 O O . LYS A 1 92 ? 6.733 -12.083 4.533 1.00 67.00 92 LYS A O 1
ATOM 749 N N . TRP A 1 93 ? 5.034 -11.003 5.471 1.00 68.56 93 TRP A N 1
ATOM 750 C CA . TRP A 1 93 ? 3.982 -11.711 4.700 1.00 68.56 93 TRP A CA 1
ATOM 751 C C . TRP A 1 93 ? 4.117 -11.658 3.165 1.00 68.56 93 TRP A C 1
ATOM 753 O O . TRP A 1 93 ? 3.319 -12.243 2.442 1.00 68.56 93 TRP A O 1
ATOM 763 N N . LYS A 1 94 ? 5.090 -10.896 2.651 1.00 63.16 94 LYS A N 1
ATOM 764 C CA . LYS A 1 94 ? 5.460 -10.829 1.235 1.00 63.16 94 LYS A CA 1
ATOM 765 C C . LYS A 1 94 ? 6.553 -11.814 0.823 1.00 63.16 94 LYS A C 1
ATOM 767 O O . LYS A 1 94 ? 6.772 -11.985 -0.375 1.00 63.16 94 LYS A O 1
ATOM 772 N N . GLN A 1 95 ? 7.272 -12.371 1.788 1.00 56.75 95 GLN A N 1
ATOM 773 C CA . GLN A 1 95 ? 8.320 -13.358 1.583 1.00 56.75 95 GLN A CA 1
ATOM 774 C C . GLN A 1 95 ? 7.646 -14.734 1.501 1.00 56.75 95 GLN A C 1
ATOM 776 O O . GLN A 1 95 ? 6.672 -14.972 2.207 1.00 56.75 95 GLN A O 1
ATOM 781 N N . GLU A 1 96 ? 8.100 -15.582 0.574 1.00 59.34 96 GLU A N 1
ATOM 782 C CA . GLU A 1 96 ? 7.680 -16.997 0.475 1.00 59.34 96 GLU A CA 1
ATOM 783 C C . GLU A 1 96 ? 6.168 -17.231 0.289 1.00 59.34 96 GLU A C 1
ATOM 785 O O . GLU A 1 96 ? 5.604 -18.237 0.702 1.00 59.34 96 GLU A O 1
ATOM 790 N N . ILE A 1 97 ? 5.480 -16.301 -0.379 1.00 61.31 97 ILE A N 1
ATOM 791 C CA . ILE A 1 97 ? 4.048 -16.454 -0.642 1.00 61.31 97 ILE A CA 1
ATOM 792 C C . ILE A 1 97 ? 3.797 -17.539 -1.696 1.00 61.31 97 ILE A C 1
ATOM 794 O O . ILE A 1 97 ? 4.286 -17.440 -2.821 1.00 61.31 97 ILE A O 1
ATOM 798 N N . GLU A 1 98 ? 2.905 -18.483 -1.406 1.00 64.62 98 GLU A N 1
ATOM 799 C CA . GLU A 1 98 ? 2.461 -19.524 -2.342 1.00 64.62 98 GLU A CA 1
ATOM 800 C C . GLU A 1 98 ? 1.047 -19.257 -2.902 1.00 64.62 98 GLU A C 1
ATOM 802 O O . GLU A 1 98 ? 0.132 -20.064 -2.781 1.00 64.62 98 GLU A O 1
ATOM 807 N N . LEU A 1 99 ? 0.814 -18.098 -3.536 1.00 60.28 99 LEU A N 1
ATOM 808 C CA . LEU A 1 99 ? -0.486 -17.776 -4.169 1.00 60.28 99 LEU A CA 1
ATOM 809 C C . LEU A 1 99 ? -0.520 -18.056 -5.681 1.00 60.28 99 LEU A C 1
ATOM 811 O O . LEU A 1 99 ? -1.505 -17.726 -6.356 1.00 60.28 99 LEU A O 1
ATOM 815 N N . GLY A 1 100 ? 0.555 -18.642 -6.209 1.00 65.44 100 GLY A N 1
ATOM 816 C CA . GLY A 1 100 ? 0.800 -18.848 -7.633 1.00 65.44 100 GLY A CA 1
ATOM 817 C C . GLY A 1 100 ? 1.464 -17.638 -8.304 1.00 65.44 100 GLY A C 1
ATOM 818 O O . GLY A 1 100 ? 1.260 -16.486 -7.916 1.00 65.44 100 GLY A O 1
ATOM 819 N N . LYS A 1 101 ? 2.248 -17.896 -9.361 1.00 70.56 101 LYS A N 1
ATOM 820 C CA . LYS A 1 101 ? 3.165 -16.934 -10.014 1.00 70.56 101 LYS A CA 1
ATOM 821 C C . LYS A 1 101 ? 2.541 -15.560 -10.311 1.00 70.56 101 LYS A C 1
ATOM 823 O O . LYS A 1 101 ? 3.112 -14.528 -9.962 1.00 70.56 101 LYS A O 1
ATOM 828 N N . ILE A 1 102 ? 1.350 -15.537 -10.913 1.00 69.94 102 ILE A N 1
ATOM 829 C CA . ILE A 1 102 ? 0.652 -14.298 -11.308 1.00 69.94 102 ILE A CA 1
ATOM 830 C C . ILE A 1 102 ? 0.157 -13.514 -10.083 1.00 69.94 102 ILE A C 1
ATOM 832 O O . ILE A 1 102 ? 0.253 -12.285 -10.035 1.00 69.94 102 ILE A O 1
ATOM 836 N N . ASN A 1 103 ? -0.390 -14.201 -9.081 1.00 63.41 103 ASN A N 1
ATOM 837 C CA . ASN A 1 103 ? -0.926 -13.547 -7.889 1.00 63.41 103 ASN A CA 1
ATOM 838 C C . ASN A 1 103 ? 0.195 -13.042 -6.981 1.00 63.41 103 ASN A C 1
ATOM 840 O O . ASN A 1 103 ? 0.079 -11.931 -6.467 1.00 63.41 103 ASN A O 1
ATOM 844 N N . ASN A 1 104 ? 1.294 -13.792 -6.865 1.00 72.88 104 ASN A N 1
ATOM 845 C CA . ASN A 1 104 ? 2.501 -13.375 -6.154 1.00 72.88 104 ASN A CA 1
ATOM 846 C C . ASN A 1 104 ? 3.048 -12.068 -6.729 1.00 72.88 104 ASN A C 1
ATOM 848 O O . ASN A 1 104 ? 3.225 -11.098 -5.995 1.00 72.88 104 ASN A O 1
ATOM 852 N N . GLN A 1 105 ? 3.227 -11.998 -8.054 1.00 70.44 105 GLN A N 1
ATOM 853 C CA . GLN A 1 105 ? 3.712 -10.786 -8.717 1.00 70.44 105 GLN A CA 1
ATOM 854 C C . GLN A 1 105 ? 2.807 -9.578 -8.433 1.00 70.44 105 GLN A C 1
ATOM 856 O O . GLN A 1 105 ? 3.291 -8.491 -8.110 1.00 70.44 105 GLN A O 1
ATOM 861 N N . ASN A 1 106 ? 1.487 -9.763 -8.516 1.00 72.06 106 ASN A N 1
ATOM 862 C CA . ASN A 1 106 ? 0.534 -8.696 -8.226 1.00 72.06 106 ASN A CA 1
ATOM 863 C C . ASN A 1 106 ? 0.575 -8.274 -6.752 1.00 72.06 106 ASN A C 1
ATOM 865 O O . ASN A 1 106 ? 0.571 -7.078 -6.479 1.00 72.06 106 ASN A O 1
ATOM 869 N N . PHE A 1 107 ? 0.659 -9.217 -5.813 1.00 67.44 107 PHE A N 1
ATOM 870 C CA . PHE A 1 107 ? 0.616 -8.939 -4.377 1.00 67.44 107 PHE A CA 1
ATOM 871 C C . PHE A 1 107 ? 1.894 -8.261 -3.873 1.00 67.44 107 PHE A C 1
ATOM 873 O O . PHE A 1 107 ? 1.835 -7.218 -3.220 1.00 67.44 107 PHE A O 1
ATOM 880 N N . VAL A 1 108 ? 3.060 -8.796 -4.244 1.00 71.56 108 VAL A N 1
A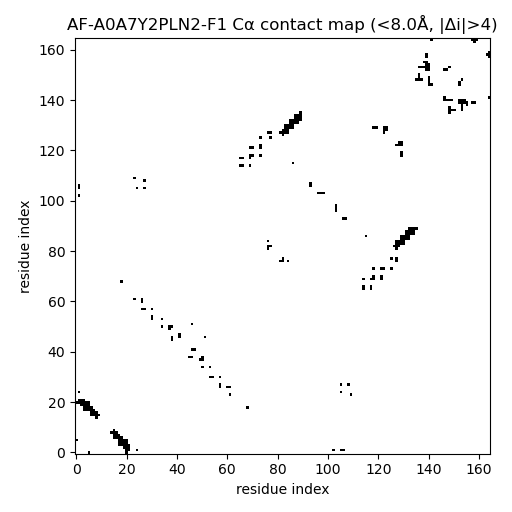TOM 881 C CA . VAL A 1 108 ? 4.369 -8.256 -3.843 1.00 71.56 108 VAL A CA 1
ATOM 882 C C . VAL A 1 108 ? 4.527 -6.807 -4.311 1.00 71.56 108 VAL A C 1
ATOM 884 O O . VAL A 1 108 ? 5.052 -5.967 -3.572 1.00 71.56 108 VAL A O 1
ATOM 887 N N . SER A 1 109 ? 3.985 -6.485 -5.490 1.00 75.62 109 SER A N 1
ATOM 888 C CA . SER A 1 109 ? 4.087 -5.158 -6.100 1.00 75.62 109 SER A CA 1
ATOM 889 C C . SER A 1 109 ? 3.346 -4.033 -5.357 1.00 75.62 109 SER A C 1
ATOM 891 O O . SER A 1 109 ? 3.614 -2.861 -5.631 1.00 75.62 109 SER A O 1
ATOM 893 N N . ILE A 1 110 ? 2.420 -4.337 -4.439 1.00 81.94 110 ILE A N 1
ATOM 894 C CA . ILE A 1 110 ? 1.613 -3.333 -3.722 1.00 81.94 110 ILE A CA 1
ATOM 895 C C . ILE A 1 110 ? 2.368 -2.859 -2.474 1.00 81.94 110 ILE A C 1
ATOM 897 O O . ILE A 1 110 ? 2.587 -3.672 -1.580 1.00 81.94 110 ILE A O 1
ATOM 901 N N . PRO A 1 111 ? 2.767 -1.583 -2.333 1.00 83.12 111 PRO A N 1
ATOM 902 C CA . PRO A 1 111 ? 3.566 -1.133 -1.189 1.00 83.12 111 PRO A CA 1
ATOM 903 C C . PRO A 1 111 ? 2.737 -0.924 0.101 1.00 83.12 111 PRO A C 1
ATOM 905 O O . PRO A 1 111 ? 2.568 0.196 0.569 1.00 83.12 111 PRO A O 1
ATOM 908 N N . TYR A 1 112 ? 2.248 -2.014 0.707 1.00 84.25 112 TYR A N 1
ATOM 909 C CA . TYR A 1 112 ? 1.448 -1.989 1.946 1.00 84.25 112 TYR A CA 1
ATOM 910 C C . TYR A 1 112 ? 2.116 -1.247 3.109 1.00 84.25 112 TYR A C 1
ATOM 912 O O . TYR A 1 112 ? 1.454 -0.474 3.787 1.00 84.25 112 TYR A O 1
ATOM 920 N N . TYR A 1 113 ? 3.427 -1.413 3.296 1.00 85.56 113 TYR A N 1
ATOM 921 C CA . TYR A 1 113 ? 4.164 -0.699 4.343 1.00 85.56 113 TYR A CA 1
ATOM 922 C C . TYR A 1 113 ? 4.084 0.829 4.176 1.00 85.56 113 TYR A C 1
ATOM 924 O O . TYR A 1 113 ? 3.818 1.551 5.130 1.00 85.56 113 TYR A O 1
ATOM 932 N N . GLN A 1 114 ? 4.223 1.328 2.941 1.00 88.50 114 GLN A N 1
ATOM 933 C CA . GLN A 1 114 ? 4.075 2.761 2.667 1.00 88.50 114 GLN A CA 1
ATOM 934 C C . GLN A 1 114 ? 2.647 3.234 2.945 1.00 88.50 114 GLN A C 1
ATOM 936 O O . GLN A 1 114 ? 2.459 4.313 3.491 1.00 88.50 114 GLN A O 1
ATOM 941 N N . PHE A 1 115 ? 1.647 2.423 2.596 1.00 91.75 115 PHE A N 1
ATOM 942 C CA . PHE A 1 115 ? 0.248 2.734 2.867 1.00 91.75 115 PHE A CA 1
ATOM 943 C C . PHE A 1 115 ? -0.064 2.803 4.371 1.00 91.75 115 PHE A C 1
ATOM 945 O O . PHE A 1 115 ? -0.752 3.723 4.801 1.00 91.75 115 PHE A O 1
ATOM 952 N N . ILE A 1 116 ? 0.485 1.888 5.173 1.00 91.38 116 ILE A N 1
ATOM 953 C CA . ILE A 1 116 ? 0.346 1.902 6.637 1.00 91.38 116 ILE A CA 1
ATOM 954 C C . ILE A 1 116 ? 0.999 3.146 7.232 1.00 91.38 116 ILE A C 1
ATOM 956 O O . ILE A 1 116 ? 0.372 3.832 8.032 1.00 91.38 116 ILE A O 1
ATOM 960 N N . ASN A 1 117 ? 2.207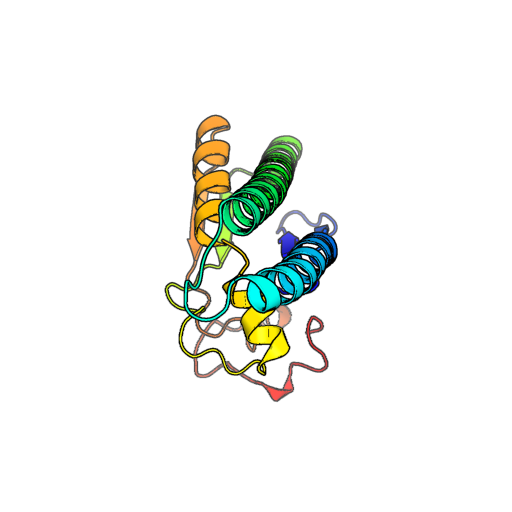 3.499 6.787 1.00 92.19 117 ASN A N 1
ATOM 961 C CA . ASN A 1 117 ? 2.843 4.745 7.213 1.00 92.19 117 ASN A CA 1
ATOM 962 C C . ASN A 1 117 ? 1.986 5.963 6.843 1.00 92.19 117 ASN A C 1
ATOM 964 O O . ASN A 1 117 ? 1.897 6.902 7.628 1.00 92.19 117 ASN A O 1
ATOM 968 N N . MET A 1 118 ? 1.317 5.933 5.680 1.00 94.50 118 MET A N 1
ATOM 969 C CA . MET A 1 118 ? 0.388 6.992 5.284 1.00 94.50 118 MET A CA 1
ATOM 970 C C . MET A 1 118 ? -0.853 7.092 6.160 1.00 94.50 118 MET A C 1
ATOM 972 O O . MET A 1 118 ? -1.347 8.193 6.372 1.00 94.50 118 MET A O 1
ATOM 976 N N . LEU A 1 119 ? -1.381 5.963 6.625 1.00 94.81 119 LEU A N 1
ATOM 977 C CA . LEU A 1 119 ? -2.462 5.960 7.602 1.00 94.81 119 LEU A CA 1
ATOM 978 C C . LEU A 1 119 ? -1.970 6.506 8.937 1.00 94.81 119 LEU A C 1
ATOM 980 O O . LEU A 1 119 ? -2.614 7.392 9.477 1.00 94.81 119 LEU A O 1
ATOM 984 N N . LYS A 1 120 ? -0.804 6.050 9.406 1.00 94.44 120 LYS A N 1
ATOM 985 C CA . LYS A 1 120 ? -0.237 6.437 10.699 1.00 94.44 120 LYS A CA 1
ATOM 986 C C . LYS A 1 120 ? -0.138 7.953 10.849 1.00 94.44 120 LYS A C 1
ATOM 988 O O . LYS A 1 120 ? -0.783 8.499 11.734 1.00 94.44 120 LYS A O 1
ATOM 993 N N . TYR A 1 121 ? 0.569 8.631 9.942 1.00 96.31 121 TYR A N 1
ATOM 994 C CA . TYR A 1 121 ? 0.750 10.080 10.082 1.00 96.31 121 TYR A CA 1
ATOM 995 C C . TYR A 1 121 ? -0.573 10.855 9.947 1.00 96.31 121 TYR A C 1
ATOM 997 O O . TYR A 1 121 ? -0.749 11.886 10.580 1.00 96.31 121 TYR A O 1
ATOM 1005 N N . LYS A 1 122 ? -1.535 10.367 9.149 1.00 97.12 122 LYS A N 1
ATOM 1006 C CA . LYS A 1 122 ? -2.845 11.029 8.991 1.00 97.12 122 LYS A CA 1
ATOM 1007 C C . LYS A 1 122 ? -3.771 10.806 10.175 1.00 97.12 122 LYS A C 1
ATOM 1009 O O . LYS A 1 122 ? -4.593 11.663 10.466 1.00 97.12 122 LYS A O 1
ATOM 1014 N N . CYS A 1 123 ? -3.683 9.643 10.806 1.00 95.12 123 CYS A N 1
ATOM 1015 C CA . CYS A 1 123 ? -4.377 9.369 12.052 1.00 95.12 123 CYS A CA 1
ATOM 1016 C C . CYS A 1 123 ? -3.816 10.275 13.156 1.00 95.12 123 CYS A C 1
ATOM 1018 O O . CYS A 1 123 ? -4.597 10.943 13.821 1.00 95.12 123 CYS A O 1
ATOM 1020 N N . GLU A 1 124 ? -2.487 10.398 13.253 1.00 94.19 124 GLU A N 1
ATOM 1021 C CA . GLU A 1 124 ? -1.813 11.323 14.178 1.00 94.19 124 GLU A CA 1
ATOM 1022 C C . GLU A 1 124 ? -2.247 12.787 13.960 1.00 94.19 124 GLU A C 1
ATOM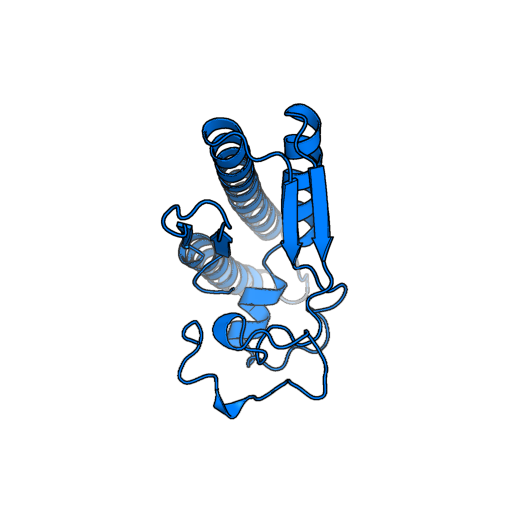 1024 O O . GLU A 1 124 ? -2.575 13.469 14.927 1.00 94.19 124 GLU A O 1
ATOM 1029 N N . GLU A 1 125 ? -2.332 13.255 12.706 1.00 95.50 125 GLU A N 1
ATOM 1030 C CA . GLU A 1 125 ? -2.824 14.605 12.355 1.00 95.50 125 GLU A CA 1
ATOM 1031 C C . GLU A 1 125 ? -4.247 14.897 12.861 1.00 95.50 125 GLU A C 1
ATOM 1033 O O . GLU A 1 125 ? -4.586 16.051 13.118 1.00 95.50 125 GLU A O 1
ATOM 1038 N N . GLU A 1 126 ? -5.092 13.872 12.966 1.00 94.44 126 GLU A N 1
ATOM 1039 C CA . GLU A 1 126 ? -6.515 14.005 13.300 1.00 94.44 126 GLU A CA 1
ATOM 1040 C C . GLU A 1 126 ? -6.837 13.474 14.710 1.00 94.44 126 GLU A C 1
ATOM 1042 O O . GLU A 1 126 ? -8.007 13.379 15.074 1.00 94.44 126 GLU A O 1
ATOM 1047 N N . GLY A 1 127 ? -5.816 13.131 15.508 1.00 92.81 127 GLY A N 1
ATOM 1048 C CA . GLY A 1 127 ? -5.977 12.632 16.879 1.00 92.81 127 GLY A CA 1
ATOM 1049 C C . GLY A 1 127 ? -6.556 11.216 16.986 1.00 92.81 127 GLY A C 1
ATOM 1050 O O . GLY A 1 127 ? -7.099 10.859 18.027 1.00 92.81 127 GLY A O 1
ATOM 1051 N N . ILE A 1 128 ? -6.456 10.414 15.924 1.00 94.88 128 ILE A N 1
ATOM 1052 C CA . ILE A 1 128 ? -6.919 9.022 15.881 1.00 94.88 128 ILE A CA 1
ATOM 1053 C C . ILE A 1 128 ? -5.747 8.105 16.237 1.00 94.88 128 ILE A C 1
ATOM 1055 O O . ILE A 1 128 ? -4.666 8.197 15.653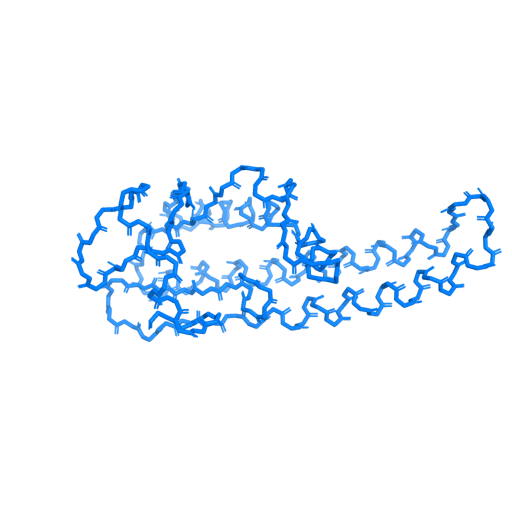 1.00 94.88 128 ILE A O 1
ATOM 1059 N N . ASN A 1 129 ? -5.962 7.177 17.162 1.00 93.62 129 ASN A N 1
ATOM 1060 C CA . ASN A 1 129 ? -4.976 6.175 17.529 1.00 93.62 129 ASN A CA 1
ATOM 1061 C C . ASN A 1 129 ? -4.896 5.085 16.450 1.00 93.62 129 ASN A C 1
ATOM 1063 O O . ASN A 1 129 ? -5.913 4.503 16.080 1.00 93.62 129 ASN A O 1
ATOM 1067 N N . LEU A 1 130 ? -3.698 4.781 15.946 1.00 93.06 130 LEU A N 1
ATOM 1068 C CA . LEU A 1 130 ? -3.491 3.684 14.998 1.00 93.06 130 LEU A CA 1
ATOM 1069 C C . LEU A 1 130 ? -2.751 2.530 15.674 1.00 93.06 130 LEU A C 1
ATOM 1071 O O . LEU A 1 130 ? -1.586 2.665 16.045 1.00 93.06 130 LEU A O 1
ATOM 1075 N N . ILE A 1 131 ? -3.410 1.375 15.759 1.00 90.31 131 ILE A N 1
ATOM 1076 C CA . ILE A 1 131 ? -2.856 0.153 16.348 1.00 90.31 131 ILE A CA 1
ATOM 1077 C C . ILE A 1 131 ? -2.550 -0.842 15.230 1.00 90.31 131 ILE A C 1
ATOM 1079 O O . ILE A 1 131 ? -3.420 -1.177 14.425 1.00 90.31 131 ILE A O 1
ATOM 1083 N N . LEU A 1 132 ? -1.311 -1.334 15.183 1.00 86.19 132 LEU A N 1
ATOM 1084 C CA . LEU A 1 132 ? -0.941 -2.451 14.316 1.00 86.19 132 LEU A CA 1
ATOM 1085 C C . LEU A 1 132 ? -1.161 -3.760 15.070 1.00 86.19 132 LEU A C 1
ATOM 1087 O O . LEU A 1 132 ? -0.540 -3.979 16.106 1.00 86.19 132 LEU A O 1
ATOM 1091 N N . ALA A 1 133 ? -2.029 -4.616 14.537 1.00 80.88 133 ALA A N 1
ATOM 1092 C CA . ALA A 1 133 ? -2.269 -5.955 15.060 1.00 80.88 133 ALA A CA 1
ATOM 1093 C C . ALA A 1 133 ? -1.582 -6.994 14.165 1.00 80.88 133 ALA A C 1
ATOM 1095 O O . ALA A 1 133 ? -1.626 -6.894 12.934 1.00 80.88 133 ALA A O 1
ATOM 1096 N N . GLU A 1 134 ? -0.945 -7.994 14.769 1.00 69.69 134 GLU A N 1
ATOM 1097 C CA . GLU A 1 134 ? -0.328 -9.089 14.025 1.00 69.69 134 GLU A CA 1
ATOM 1098 C C . GLU A 1 134 ? -1.414 -10.072 13.555 1.00 69.69 134 GLU A C 1
ATOM 1100 O O . GLU A 1 134 ? -2.117 -10.672 14.358 1.00 69.69 134 GLU A O 1
ATOM 1105 N N . GLU A 1 135 ? -1.578 -10.230 12.238 1.00 59.03 135 GLU A N 1
ATOM 1106 C CA . GLU A 1 135 ? -2.563 -11.149 11.634 1.00 59.03 135 GLU A CA 1
ATOM 1107 C C . GLU A 1 135 ? -1.969 -12.537 11.327 1.00 59.03 135 GLU A C 1
ATOM 1109 O O . GLU A 1 135 ? -2.221 -13.137 10.277 1.00 59.03 135 GLU A O 1
ATOM 1114 N N . SER A 1 136 ? -1.124 -13.077 12.199 1.00 53.31 136 SER A N 1
ATOM 1115 C CA . SER A 1 136 ? -0.804 -14.502 12.133 1.00 53.31 136 SER A CA 1
ATOM 1116 C C . SER A 1 136 ? -2.101 -15.285 12.451 1.00 53.31 136 SER A C 1
ATOM 1118 O O . SER A 1 136 ? -2.679 -15.132 13.515 1.00 53.31 136 SER A O 1
ATOM 1120 N N . TYR A 1 137 ? -2.602 -16.086 11.496 1.00 46.97 137 TYR A N 1
ATOM 1121 C CA . TYR A 1 137 ? -3.755 -17.015 11.632 1.00 46.97 137 TYR A CA 1
ATOM 1122 C C . TYR A 1 137 ? -5.200 -16.460 11.540 1.00 46.97 137 TYR A C 1
ATOM 1124 O O . TYR A 1 137 ? -6.147 -17.246 11.521 1.00 46.97 137 TYR A O 1
ATOM 1132 N N . THR A 1 138 ? -5.424 -15.162 11.309 1.00 45.91 138 THR A N 1
ATOM 1133 C CA . THR A 1 138 ? -6.792 -14.580 11.193 1.00 45.91 138 THR A CA 1
ATOM 1134 C C . THR A 1 138 ? -7.586 -15.013 9.952 1.00 45.91 138 THR A C 1
ATOM 1136 O O . THR A 1 138 ? -8.790 -14.794 9.865 1.00 45.91 138 THR A O 1
ATOM 1139 N N . SER A 1 139 ? -6.941 -15.647 8.965 1.00 46.88 139 SER A N 1
ATOM 1140 C CA . SER A 1 139 ? -7.607 -16.082 7.724 1.00 46.88 139 SER A CA 1
ATOM 1141 C C . SER A 1 139 ? -8.415 -17.382 7.836 1.00 46.88 139 SER A C 1
ATOM 1143 O O . SER A 1 139 ? -9.015 -17.778 6.835 1.00 46.88 139 SER A O 1
ATOM 1145 N N . GLY A 1 140 ? -8.427 -18.015 9.017 1.00 43.78 140 GLY A N 1
ATOM 1146 C CA . GLY A 1 140 ? -9.179 -19.243 9.308 1.00 43.78 140 GLY A CA 1
ATOM 1147 C C . GLY A 1 140 ? -9.846 -19.287 10.688 1.00 43.78 140 GLY A C 1
ATOM 1148 O O . GLY A 1 140 ? -10.348 -20.342 11.042 1.00 43.78 140 GLY A O 1
ATOM 1149 N N . CYS A 1 141 ? -9.860 -18.180 11.443 1.00 44.03 141 CYS A N 1
ATOM 1150 C CA . CYS A 1 141 ? -10.575 -18.085 12.724 1.00 44.03 141 CYS A CA 1
ATOM 1151 C C . CYS A 1 141 ? -11.894 -17.328 12.515 1.00 44.03 141 CYS A C 1
ATOM 1153 O O . CYS A 1 141 ? -11.913 -16.306 11.819 1.00 44.03 141 CYS A O 1
ATOM 1155 N N . SER A 1 142 ? -12.990 -17.819 13.091 1.00 48.59 142 SER A N 1
ATOM 1156 C CA . SER A 1 142 ? -14.312 -17.207 12.934 1.00 48.59 142 SER A CA 1
ATOM 1157 C C . SER A 1 142 ? -14.555 -16.140 13.999 1.00 48.59 142 SER A C 1
ATOM 1159 O O . SER A 1 142 ? -14.660 -16.435 15.187 1.00 48.59 142 SER A O 1
ATOM 1161 N N . PHE A 1 143 ? -14.708 -14.883 13.571 1.00 51.44 143 PHE A N 1
ATOM 1162 C CA . PHE A 1 143 ? -15.101 -13.796 14.478 1.00 51.44 143 PHE A CA 1
ATOM 1163 C C . PHE A 1 143 ? -16.509 -14.007 15.065 1.00 51.44 143 PHE A C 1
ATOM 1165 O O . PHE A 1 143 ? -16.778 -13.571 16.180 1.00 51.44 143 PHE A O 1
ATOM 1172 N N . LEU A 1 144 ? -17.406 -14.677 14.329 1.00 50.12 144 LEU A N 1
ATOM 1173 C CA . LEU A 1 144 ? -18.779 -14.940 14.777 1.00 50.12 144 LEU A CA 1
ATOM 1174 C C . LEU A 1 144 ? -18.841 -15.982 15.899 1.00 50.12 144 LEU A C 1
ATOM 1176 O O . LEU A 1 144 ? -19.746 -15.914 16.725 1.00 50.12 144 LEU A O 1
ATOM 1180 N N . ASP A 1 145 ? -17.866 -16.891 15.947 1.00 53.62 145 ASP A N 1
ATOM 1181 C CA . ASP A 1 145 ? -17.811 -17.972 16.937 1.00 53.62 145 ASP A CA 1
ATOM 1182 C C . ASP A 1 145 ? -17.052 -17.563 18.216 1.00 53.62 145 ASP A C 1
ATOM 1184 O O . ASP A 1 145 ? -16.912 -18.362 19.137 1.00 53.62 145 ASP A O 1
ATOM 1188 N N . GLY A 1 146 ? -16.572 -16.312 18.299 1.00 51.47 146 GLY A N 1
ATOM 1189 C CA . GLY A 1 146 ? -15.842 -15.799 19.464 1.00 51.47 146 GLY A CA 1
ATOM 1190 C C . GLY A 1 146 ? -14.472 -16.452 19.678 1.00 51.47 146 GLY A C 1
ATOM 1191 O O . GLY A 1 146 ? -13.931 -16.389 20.780 1.00 51.47 146 GLY A O 1
ATOM 1192 N N . GLU A 1 147 ? -13.917 -17.089 18.646 1.00 49.75 147 GLU A N 1
ATOM 1193 C CA . GLU A 1 147 ? -12.649 -17.808 18.730 1.00 49.75 147 GLU A CA 1
ATOM 1194 C C . GLU A 1 147 ? -11.473 -16.835 18.845 1.00 49.75 147 GLU A C 1
ATOM 1196 O O . GLU A 1 147 ? -11.304 -15.919 18.033 1.00 49.75 147 GLU A O 1
ATOM 1201 N N . GLU A 1 148 ? -10.615 -17.065 19.838 1.00 49.88 148 GLU A N 1
ATOM 1202 C CA . GLU A 1 148 ? -9.330 -16.381 19.907 1.00 49.88 148 GLU A CA 1
ATOM 1203 C C . GLU A 1 148 ? -8.480 -16.735 18.683 1.00 49.88 148 GLU A C 1
ATOM 1205 O O . GLU A 1 148 ? -8.468 -17.879 18.216 1.00 49.88 148 GLU A O 1
ATOM 1210 N N . VAL A 1 149 ? -7.751 -15.744 18.164 1.00 50.66 149 VAL A N 1
ATOM 1211 C CA . VAL A 1 149 ? -6.848 -15.919 17.024 1.00 50.66 149 VAL A CA 1
ATOM 1212 C C . VAL A 1 149 ? -5.661 -16.771 17.473 1.00 50.66 149 VAL A C 1
ATOM 1214 O O . VAL A 1 149 ? -4.660 -16.261 17.970 1.00 50.66 149 VAL A O 1
ATOM 1217 N N . SER A 1 150 ? -5.780 -18.083 17.304 1.00 49.62 150 SER A N 1
ATOM 1218 C CA . SER A 1 150 ? -4.753 -19.054 17.663 1.00 49.62 150 SER A CA 1
ATOM 1219 C C . SER A 1 150 ? -4.511 -20.024 16.508 1.00 49.62 150 SER A C 1
ATOM 1221 O O . SER A 1 150 ? -5.351 -20.227 15.630 1.00 49.62 150 SER A O 1
ATOM 1223 N N . LYS A 1 151 ? -3.331 -20.650 16.497 1.00 51.09 151 LYS A N 1
ATOM 1224 C CA . LYS A 1 151 ? -2.994 -21.696 15.519 1.00 51.09 151 LYS A CA 1
ATOM 1225 C C . LYS A 1 151 ? -3.894 -22.932 15.669 1.00 51.09 151 LYS A C 1
ATOM 1227 O O . LYS A 1 151 ? -4.037 -23.694 14.720 1.00 51.09 151 LYS A O 1
ATOM 1232 N N . GLU A 1 152 ? -4.477 -23.105 16.851 1.00 54.28 152 GLU A N 1
ATOM 1233 C CA . GLU A 1 152 ? -5.360 -24.209 17.232 1.00 54.28 152 GLU A CA 1
ATOM 1234 C C . GLU A 1 152 ? -6.780 -24.016 16.681 1.00 54.28 152 GLU A C 1
ATOM 1236 O O . GLU A 1 152 ? -7.403 -24.987 16.266 1.00 54.28 152 GLU A O 1
ATOM 1241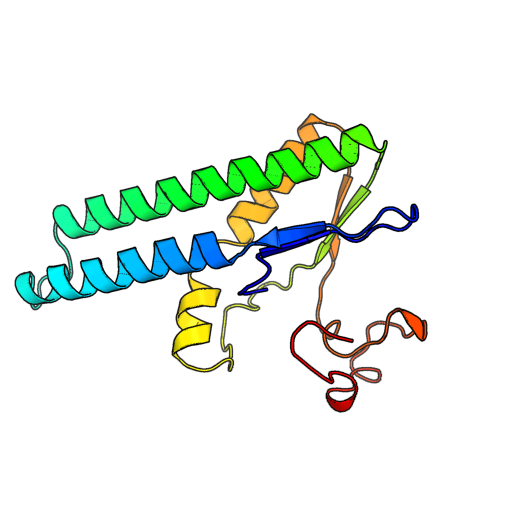 N N . ASN A 1 153 ? -7.242 -22.764 16.574 1.00 50.88 153 ASN A N 1
ATOM 1242 C CA . ASN A 1 153 ? -8.560 -22.408 16.030 1.00 50.88 153 ASN A CA 1
ATOM 1243 C C . ASN A 1 153 ? -8.544 -22.154 14.510 1.00 50.88 153 ASN A C 1
ATOM 1245 O O . ASN A 1 153 ? -9.556 -21.783 13.919 1.00 50.88 153 ASN A O 1
ATOM 1249 N N . TYR A 1 154 ? -7.394 -22.333 13.852 1.00 46.66 154 TYR A N 1
ATOM 1250 C CA . TYR A 1 154 ? -7.257 -22.122 12.415 1.00 46.66 154 TYR A CA 1
ATOM 1251 C C . TYR A 1 154 ? -7.852 -23.293 11.623 1.00 46.66 154 TYR A C 1
ATOM 1253 O O . TYR A 1 154 ? -7.202 -24.325 11.447 1.00 46.66 154 TYR A O 1
ATOM 1261 N N . ASP A 1 155 ? -9.054 -23.106 11.070 1.00 55.22 155 ASP A N 1
ATOM 1262 C CA . ASP A 1 155 ? -9.692 -24.089 10.194 1.00 55.22 155 ASP A CA 1
ATOM 1263 C C . ASP A 1 155 ? -9.746 -23.597 8.730 1.00 55.22 155 ASP A C 1
ATOM 1265 O O . ASP A 1 155 ? -10.562 -22.738 8.369 1.00 55.22 155 ASP A O 1
ATOM 1269 N N . PRO A 1 156 ? -8.903 -24.142 7.831 1.00 54.16 156 PRO A N 1
ATOM 1270 C CA . PRO A 1 156 ? -8.913 -23.773 6.418 1.00 54.16 156 PRO A CA 1
ATOM 1271 C C . PRO A 1 156 ? -10.184 -24.221 5.673 1.00 54.16 156 PRO A C 1
ATOM 1273 O O . PRO A 1 156 ? -10.443 -23.702 4.584 1.00 54.16 156 PRO A O 1
ATOM 1276 N N . SER A 1 157 ? -10.977 -25.147 6.227 1.00 54.91 157 SER A N 1
ATOM 1277 C CA . SER A 1 157 ? -12.209 -25.662 5.611 1.00 54.91 157 SER A CA 1
ATOM 1278 C C . SER A 1 157 ? -13.407 -24.716 5.754 1.00 54.91 157 SER A C 1
ATOM 1280 O O . SER A 1 157 ? -14.277 -24.698 4.883 1.00 54.91 157 SER A O 1
ATOM 1282 N N . ARG A 1 158 ? -13.407 -23.842 6.773 1.00 57.97 158 ARG A N 1
ATOM 1283 C CA . ARG A 1 158 ? -14.443 -22.807 6.975 1.00 57.97 158 ARG A CA 1
ATOM 1284 C C . ARG A 1 158 ? -14.458 -21.759 5.868 1.00 57.97 158 ARG A C 1
ATOM 1286 O O . ARG A 1 158 ? -15.444 -21.064 5.645 1.00 57.97 158 ARG A O 1
ATOM 1293 N N . ARG A 1 159 ? -13.368 -21.658 5.114 1.00 54.44 159 ARG A N 1
ATOM 1294 C CA . ARG A 1 159 ? -13.253 -20.737 3.993 1.00 54.44 159 ARG A CA 1
ATOM 1295 C C . ARG A 1 159 ? -13.930 -21.303 2.743 1.00 54.44 159 ARG A C 1
ATOM 1297 O O . ARG A 1 159 ? -13.268 -21.848 1.862 1.00 54.44 159 ARG A O 1
ATOM 1304 N N . ILE A 1 160 ? -15.235 -21.067 2.609 1.00 56.94 160 ILE A N 1
ATOM 1305 C CA . ILE A 1 160 ? -16.037 -21.520 1.457 1.00 56.94 160 ILE A CA 1
ATOM 1306 C C . ILE A 1 160 ? -15.518 -20.910 0.141 1.00 56.94 160 ILE A C 1
ATOM 1308 O O . ILE A 1 160 ? -15.374 -21.594 -0.874 1.00 56.94 160 ILE A O 1
ATOM 1312 N N . LYS A 1 161 ? -15.207 -19.604 0.137 1.00 48.28 161 LYS A N 1
ATOM 1313 C CA . LYS A 1 161 ? -14.605 -18.896 -1.007 1.00 48.28 161 LYS A CA 1
ATOM 1314 C C . LYS A 1 161 ? -13.688 -17.767 -0.550 1.00 48.28 161 LYS A C 1
ATOM 1316 O O . LYS A 1 161 ? -13.790 -17.216 0.538 1.00 48.28 161 LYS A O 1
ATOM 1321 N N . ARG A 1 162 ? -12.767 -17.352 -1.421 1.00 46.44 162 ARG A N 1
ATOM 1322 C CA . ARG A 1 162 ? -11.823 -16.266 -1.122 1.00 46.44 162 ARG A CA 1
ATOM 1323 C C . ARG A 1 162 ? -12.567 -14.931 -0.925 1.00 46.44 162 ARG A C 1
ATOM 1325 O O . ARG A 1 162 ? -12.917 -14.282 -1.905 1.00 46.44 162 ARG A O 1
ATOM 1332 N N . GLY A 1 163 ? -12.753 -14.516 0.331 1.00 45.00 163 GLY A N 1
ATOM 1333 C CA . GLY A 1 163 ? -13.489 -13.298 0.708 1.00 45.00 163 GLY A CA 1
ATOM 1334 C C . GLY A 1 163 ? -14.895 -13.547 1.265 1.00 45.00 163 GLY A C 1
ATOM 1335 O O . GLY A 1 163 ? -15.601 -12.578 1.510 1.00 45.00 163 GLY A O 1
ATOM 1336 N N . LEU A 1 164 ? -15.274 -14.813 1.450 1.00 43.88 164 LEU A N 1
ATOM 1337 C CA . LEU A 1 164 ? -16.459 -15.246 2.179 1.00 43.88 164 LEU A CA 1
ATOM 1338 C C . LEU A 1 164 ? -15.971 -16.142 3.322 1.00 43.88 164 LEU A C 1
ATOM 1340 O O . LEU A 1 164 ? -15.286 -17.137 3.066 1.00 43.88 164 LEU A O 1
ATOM 1344 N N . PHE A 1 165 ? -16.244 -15.693 4.542 1.00 47.78 165 PHE A N 1
ATOM 1345 C CA . PHE A 1 165 ? -16.343 -16.542 5.721 1.00 47.78 165 PHE A CA 1
ATOM 1346 C C . PHE A 1 165 ? -17.800 -16.984 5.821 1.00 47.78 165 PHE A C 1
ATOM 1348 O O . PHE A 1 165 ? -18.665 -16.138 5.486 1.00 47.78 165 PHE A O 1
#

Foldseek 3Di:
DQQFPDWDDDPPPDDIDTDGNVVLVVLVVVLVVVLVVVCVVCDPVSDDPVNVVSVVVSVVVLLVVLLVVLLVVLVVCVVVVNQEDEDEDAPPPLPPDDPDDVVNSSVNPRPVVVSLVSNCVSCVVRNHHYHYDYPPQVVAADVVVVDDRDPVRRDPVCPPDDVHD

Sequence (165 aa):
GLNNFVTLVNNIGIKPIVINGKVIKSINQYYNKKKAELMSYVGDRGTSNRIEKLTLKRNNKIKDLMHKISRFIVNWCKQYNIDTLVVGYNPKWKQEIELGKINNQNFVSIPYYQFINMLKYKCEEEGINLILAEESYTSGCSFLDGEEVSKENYDPSRRIKRGLF

Organism: NCBI:txid911092

Secondary structure (DSSP, 8-state):
--SEEEEE--SS-PPPEEEE-HHHHHHHHHHHHHHHHHHHHHGGG---HHHHHHHHHHHHHHHHHHHHHHHHHHHHHHHTT--EEEEE--TTTTSS--S-HHHHHHHHTS-HHHHHHHHHHHHHHTT-EEEEEP-SSTTSS-TTTT--S-SSS--GGG-SBTTB-

InterPro domains:
  IPR001959 Probable transposase, IS891/IS1136/IS1341 [PF01385] (1-92)
  IPR010095 Cas12f1-like, TNB domain [PF07282] (112-142)
  IPR010095 Cas12f1-like, TNB domain [TIGR01766] (58-139)

Solvent-accessible surface area (backbone atoms only — not comparable to full-atom values): 9804 Å² total; per-residue (Å²): 93,74,62,39,49,44,75,48,77,66,93,83,80,60,84,66,48,74,41,72,14,54,63,61,50,51,55,50,50,55,50,53,56,52,46,53,60,53,45,73,77,44,56,91,68,79,64,48,76,67,55,50,52,52,49,52,53,51,50,50,55,53,50,52,50,42,53,53,52,34,49,51,55,45,51,52,32,57,75,68,71,48,55,70,48,80,43,77,50,51,88,66,69,71,57,90,63,87,68,48,76,72,51,38,55,58,54,61,69,51,64,59,69,62,43,51,54,51,36,44,58,50,22,57,76,70,71,26,46,71,43,79,40,73,51,72,45,56,90,28,36,48,78,90,77,70,52,66,74,36,82,85,51,46,37,76,78,66,48,79,44,99,93,41,120

pLDDT: mean 79.14, std 16.66, range [43.78, 97.12]

Nearest PDB structures (foldseek):
  8j3r-assembly1_A  TM=7.496E-01  e=1.523E-05  Sulfoacidibacillus thermotolerans
  7c7l-assembly1_B  TM=7.845E-01  e=3.155E-05  uncultured archaeon
  7c7l-assembly1_A  TM=6.584E-01  e=2.076E-03  uncultured archaeon
  6xmg-assembly1_A  TM=5.141E-01  e=8.354E-04  metagenome
  8exa-assembly1_A  TM=6.195E-01  e=8.379E-03  Deinococcus radiodurans R1 = ATCC 13939 = DSM 20539